Protein AF-X1IL67-F1 (afdb_monomer)

Mean predicted aligned error: 9.52 Å

Organism: NCBI:txid412755

Solvent-accessible surface area (backbone atoms only — not comparable to full-atom values): 4612 Å² total; per-residue (Å²): 135,90,78,90,69,67,58,67,63,44,53,52,44,27,48,49,15,51,51,33,45,54,49,21,51,51,41,42,52,51,28,51,54,49,53,74,77,39,76,91,47,54,68,56,38,50,50,29,50,54,50,25,49,54,32,44,54,52,15,51,52,32,30,68,75,44,58,62,75,81,38,76,72,52,49,52,50,59,60,54,62,74,75,110

pLDDT: mean 75.26, std 7.81, range [49.66, 87.44]

Structure (mmCIF, N/CA/C/O backbone):
data_AF-X1IL67-F1
#
_entry.id   AF-X1IL67-F1
#
loop_
_atom_site.group_PDB
_atom_site.id
_atom_site.type_symbol
_atom_site.label_atom_id
_atom_site.label_alt_id
_atom_site.label_comp_id
_atom_site.label_asym_id
_atom_site.label_entity_id
_atom_site.label_seq_id
_atom_site.pdbx_PDB_ins_code
_atom_site.Cartn_x
_atom_site.Cartn_y
_atom_site.Cartn_z
_atom_site.occupancy
_atom_site.B_iso_or_equiv
_atom_site.auth_seq_id
_atom_site.auth_comp_id
_atom_site.auth_asym_id
_atom_site.auth_atom_id
_atom_site.pdbx_PDB_model_num
ATOM 1 N N . MET A 1 1 ? -16.908 -2.165 30.762 1.00 52.22 1 MET A N 1
ATOM 2 C CA . MET A 1 1 ? -17.893 -2.310 29.656 1.00 52.22 1 MET A CA 1
ATOM 3 C C . MET A 1 1 ? -17.463 -3.438 28.707 1.00 52.22 1 MET A C 1
ATOM 5 O O . MET A 1 1 ? -16.308 -3.435 28.303 1.00 52.22 1 MET A O 1
ATOM 9 N N . ASN A 1 2 ? -18.323 -4.410 28.361 1.00 49.66 2 ASN A N 1
ATOM 10 C CA . ASN A 1 2 ? -17.943 -5.537 27.484 1.00 49.66 2 ASN A CA 1
ATOM 11 C C . ASN A 1 2 ? -18.355 -5.255 26.027 1.00 49.66 2 ASN A C 1
ATOM 13 O O . ASN A 1 2 ? -19.486 -5.528 25.628 1.00 49.66 2 ASN A O 1
ATOM 17 N N . ILE A 1 3 ? -17.464 -4.642 25.245 1.00 58.91 3 ILE A N 1
ATOM 18 C CA . ILE A 1 3 ? -17.718 -4.363 23.827 1.00 58.91 3 ILE A CA 1
ATOM 19 C C . ILE A 1 3 ? -17.325 -5.602 23.021 1.00 58.91 3 ILE A C 1
ATOM 21 O O . ILE A 1 3 ? -16.149 -5.953 22.939 1.00 58.91 3 ILE A O 1
ATOM 25 N N . VAL A 1 4 ? -18.302 -6.249 22.386 1.00 61.31 4 VAL A N 1
ATOM 26 C CA . VAL A 1 4 ? -18.047 -7.358 21.460 1.00 61.31 4 VAL A CA 1
ATOM 27 C C . VAL A 1 4 ? -17.496 -6.780 20.153 1.00 61.31 4 VAL A C 1
ATOM 29 O O . VAL A 1 4 ? -18.248 -6.417 19.250 1.00 61.31 4 VAL A O 1
ATOM 32 N N . ARG A 1 5 ? -16.168 -6.652 20.049 1.00 64.62 5 ARG A N 1
ATOM 33 C CA . ARG A 1 5 ? -15.491 -6.329 18.786 1.00 64.62 5 ARG A CA 1
ATOM 34 C C . ARG A 1 5 ? -15.105 -7.601 18.056 1.00 64.62 5 ARG A C 1
ATOM 36 O O . ARG A 1 5 ? -14.620 -8.565 18.637 1.00 64.62 5 ARG A O 1
ATOM 43 N N . ASN A 1 6 ? -15.270 -7.584 16.738 1.00 73.75 6 ASN A N 1
ATOM 44 C CA . ASN A 1 6 ? -14.816 -8.680 15.894 1.00 73.75 6 ASN A CA 1
ATOM 45 C C . ASN A 1 6 ? -13.340 -8.473 15.507 1.00 73.75 6 ASN A C 1
ATOM 47 O O . ASN A 1 6 ? -13.002 -8.162 14.359 1.00 73.75 6 ASN A O 1
ATOM 51 N N . ASP A 1 7 ? -12.451 -8.606 16.496 1.00 73.56 7 ASP A N 1
ATOM 52 C CA . ASP A 1 7 ? -11.007 -8.369 16.359 1.00 73.56 7 ASP A CA 1
ATOM 53 C C . ASP A 1 7 ? -10.353 -9.238 15.275 1.00 73.56 7 ASP A C 1
ATOM 55 O O . ASP A 1 7 ? -9.370 -8.830 14.650 1.00 73.56 7 ASP A O 1
ATOM 59 N N . ALA A 1 8 ? -10.928 -10.411 14.996 1.00 76.69 8 ALA A N 1
ATOM 60 C CA . ALA A 1 8 ? -10.464 -11.320 13.953 1.00 76.69 8 ALA A CA 1
ATOM 61 C C . ALA A 1 8 ? -10.559 -10.694 12.549 1.00 76.69 8 ALA A C 1
ATOM 63 O O . ALA A 1 8 ? -9.582 -10.701 11.795 1.00 76.69 8 ALA A O 1
ATOM 64 N N . ILE A 1 9 ? -11.706 -10.095 12.205 1.00 75.75 9 ILE A N 1
ATOM 65 C CA . ILE A 1 9 ? -11.919 -9.436 10.902 1.00 75.75 9 ILE A CA 1
ATOM 66 C C . ILE A 1 9 ? -11.023 -8.202 10.787 1.00 75.75 9 ILE A C 1
ATOM 68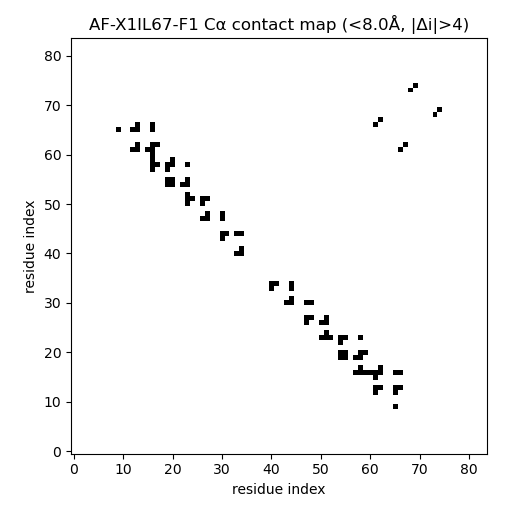 O O . ILE A 1 9 ? -10.427 -7.940 9.741 1.00 75.75 9 ILE A O 1
ATOM 72 N N . ILE A 1 10 ? -10.890 -7.470 11.892 1.00 74.06 10 ILE A N 1
ATOM 73 C CA . ILE A 1 10 ? -10.066 -6.270 11.984 1.00 74.06 10 ILE A CA 1
ATOM 74 C C . ILE A 1 10 ? -8.592 -6.590 11.716 1.00 74.06 10 ILE A C 1
ATOM 76 O O . ILE A 1 10 ? -7.981 -5.956 10.854 1.00 74.06 10 ILE A O 1
ATOM 80 N N . LYS A 1 11 ? -8.023 -7.581 12.416 1.00 77.31 11 LYS A N 1
ATOM 81 C CA . LYS A 1 11 ? -6.632 -8.011 12.210 1.00 77.31 11 LYS A CA 1
ATOM 82 C C . LYS A 1 11 ? -6.409 -8.525 10.793 1.00 77.31 11 LYS A C 1
ATOM 84 O O . LYS A 1 11 ? -5.385 -8.205 10.192 1.00 77.31 11 LYS A O 1
ATOM 89 N N . ARG A 1 12 ? -7.357 -9.296 10.250 1.00 78.69 12 ARG A N 1
ATOM 90 C CA . ARG A 1 12 ? -7.246 -9.847 8.895 1.00 78.69 12 ARG A CA 1
ATOM 91 C C . ARG A 1 12 ? -7.176 -8.741 7.848 1.00 78.69 12 ARG A C 1
ATOM 93 O O . ARG A 1 12 ? -6.258 -8.733 7.036 1.00 78.69 12 ARG A O 1
ATOM 100 N N . ASN A 1 13 ? -8.098 -7.785 7.894 1.00 79.12 13 ASN A N 1
ATOM 101 C CA . ASN A 1 13 ? -8.165 -6.727 6.888 1.00 79.12 13 ASN A CA 1
ATOM 102 C C . ASN A 1 13 ? -7.033 -5.698 7.043 1.00 79.12 13 ASN A C 1
ATOM 104 O O . ASN A 1 13 ? -6.546 -5.183 6.040 1.00 79.12 13 ASN A O 1
ATOM 108 N N . ALA A 1 14 ? -6.551 -5.459 8.267 1.00 77.56 14 ALA A N 1
ATOM 109 C CA . ALA A 1 14 ? -5.339 -4.673 8.495 1.00 77.56 14 ALA A CA 1
ATOM 110 C C . ALA A 1 14 ? -4.096 -5.353 7.892 1.00 77.56 14 ALA A C 1
ATOM 112 O O . ALA A 1 14 ? -3.288 -4.699 7.237 1.00 77.56 14 ALA A O 1
ATOM 113 N N . ARG A 1 15 ? -3.969 -6.679 8.044 1.00 81.00 15 ARG A N 1
ATOM 114 C CA . ARG A 1 15 ? -2.872 -7.445 7.437 1.00 81.00 15 ARG A CA 1
ATOM 115 C C . ARG A 1 15 ? -2.946 -7.432 5.909 1.00 81.00 15 ARG A C 1
ATOM 117 O O . ARG A 1 15 ? -1.910 -7.289 5.273 1.00 81.00 15 ARG A O 1
ATOM 124 N N . ILE A 1 16 ? -4.146 -7.519 5.327 1.00 80.06 16 ILE A N 1
ATOM 125 C CA . ILE A 1 16 ? -4.345 -7.362 3.876 1.00 80.06 16 ILE A CA 1
ATOM 126 C C . ILE A 1 16 ? -3.850 -5.984 3.427 1.00 80.06 16 ILE A C 1
ATOM 128 O O . ILE A 1 16 ? -3.043 -5.927 2.510 1.00 80.06 16 ILE A O 1
ATOM 132 N N . ALA A 1 17 ? -4.227 -4.900 4.117 1.00 77.69 17 ALA A N 1
ATOM 133 C CA . ALA A 1 17 ? -3.736 -3.554 3.801 1.00 77.69 17 ALA A CA 1
ATOM 134 C C . ALA A 1 17 ? -2.199 -3.488 3.780 1.00 77.69 17 ALA A C 1
ATOM 136 O O . ALA A 1 17 ? -1.604 -2.959 2.843 1.00 77.69 17 ALA A O 1
ATOM 137 N N . GLN A 1 18 ? -1.563 -4.071 4.798 1.00 79.88 18 GLN A N 1
ATOM 138 C CA . GLN A 1 18 ? -0.110 -4.092 4.948 1.00 79.88 18 GLN A CA 1
ATOM 139 C C . GLN A 1 18 ? 0.577 -4.880 3.825 1.00 79.88 18 GLN A C 1
ATOM 141 O O . GLN A 1 18 ? 1.542 -4.398 3.238 1.00 79.88 18 GLN A O 1
ATOM 146 N N . VAL A 1 19 ? 0.053 -6.065 3.494 1.00 83.25 19 VAL A N 1
ATOM 147 C CA . VAL A 1 19 ? 0.569 -6.907 2.405 1.00 83.25 19 VAL A CA 1
ATOM 148 C C . VAL A 1 19 ? 0.351 -6.237 1.051 1.00 83.25 19 VAL A C 1
ATOM 150 O O . VAL A 1 19 ? 1.254 -6.260 0.224 1.00 83.25 19 VAL A O 1
ATOM 153 N N . THR A 1 20 ? -0.795 -5.593 0.821 1.00 82.56 20 THR A N 1
ATOM 154 C CA . THR A 1 20 ? -1.063 -4.868 -0.428 1.00 82.56 20 THR A CA 1
ATOM 155 C C . THR A 1 20 ? -0.147 -3.656 -0.587 1.00 82.56 20 THR A C 1
ATOM 157 O O . THR A 1 20 ? 0.349 -3.426 -1.685 1.00 82.56 20 THR A O 1
ATOM 160 N N . MET A 1 21 ? 0.140 -2.914 0.487 1.00 78.19 21 MET A N 1
ATOM 161 C CA . MET A 1 21 ? 1.109 -1.810 0.451 1.00 78.19 21 MET A CA 1
ATOM 162 C C . MET A 1 21 ? 2.530 -2.299 0.142 1.00 78.19 21 MET A C 1
ATOM 164 O O . MET A 1 21 ? 3.186 -1.745 -0.737 1.00 78.19 21 MET A O 1
ATOM 168 N N . LEU A 1 22 ? 2.987 -3.363 0.812 1.00 83.81 22 LEU A N 1
ATOM 169 C CA . LEU A 1 22 ? 4.294 -3.983 0.550 1.00 83.81 22 LEU A CA 1
ATOM 170 C C . LEU A 1 22 ? 4.384 -4.567 -0.866 1.00 83.81 22 LEU A C 1
ATOM 172 O O . LEU A 1 22 ? 5.389 -4.385 -1.548 1.00 83.81 22 LEU A O 1
ATOM 176 N N . GLY A 1 23 ? 3.321 -5.227 -1.326 1.00 85.69 23 GLY A N 1
ATOM 177 C CA . GLY A 1 23 ? 3.214 -5.762 -2.679 1.00 85.69 23 GLY A CA 1
ATOM 178 C C . GLY A 1 23 ? 3.246 -4.660 -3.735 1.00 85.69 23 GLY A C 1
ATOM 179 O O . GLY A 1 23 ? 3.993 -4.765 -4.702 1.00 85.69 23 GLY A O 1
ATOM 180 N N . GLY A 1 24 ? 2.505 -3.569 -3.525 1.00 78.69 24 GLY A N 1
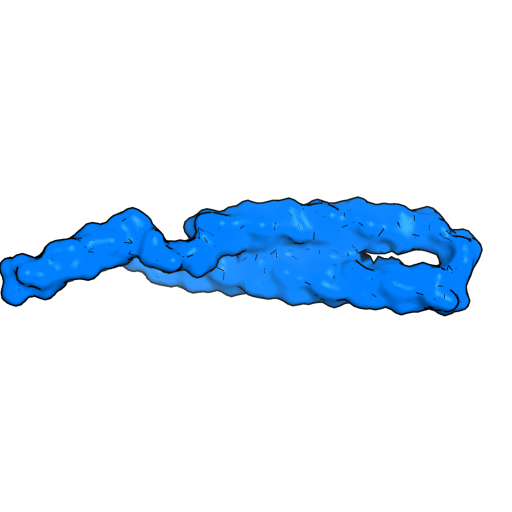ATOM 181 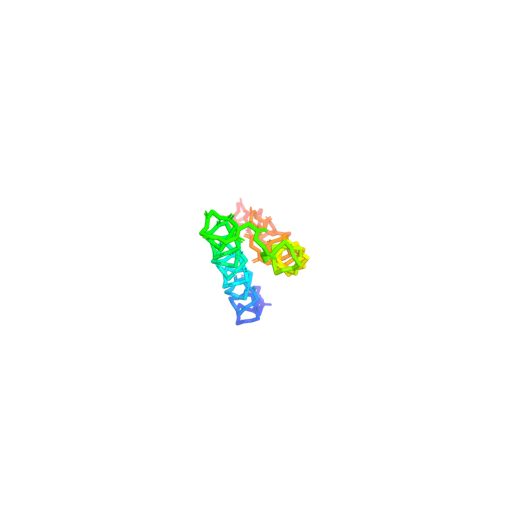C CA . GLY A 1 24 ? 2.536 -2.396 -4.399 1.00 78.69 24 GLY A CA 1
ATOM 182 C C . GLY A 1 24 ? 3.927 -1.765 -4.471 1.00 78.69 24 GLY A C 1
ATOM 183 O O . GLY A 1 24 ? 4.403 -1.460 -5.561 1.00 78.69 24 GLY A O 1
ATOM 184 N N . LEU A 1 25 ? 4.618 -1.650 -3.333 1.00 84.25 25 LEU A N 1
ATOM 185 C CA . LEU A 1 25 ? 5.991 -1.145 -3.282 1.00 84.25 25 LEU A CA 1
ATOM 186 C C . LEU A 1 25 ? 6.968 -2.040 -4.059 1.00 84.25 25 LEU A C 1
ATOM 188 O O . LEU A 1 25 ? 7.790 -1.528 -4.815 1.00 84.25 25 LEU A O 1
ATOM 192 N N . LEU A 1 26 ? 6.855 -3.366 -3.922 1.00 87.44 26 LEU A N 1
ATOM 193 C CA . LEU A 1 26 ? 7.669 -4.318 -4.685 1.00 87.44 26 LEU A CA 1
ATOM 194 C C . LEU A 1 26 ? 7.411 -4.221 -6.192 1.00 87.44 26 LEU A C 1
ATOM 196 O O . LEU A 1 26 ? 8.363 -4.244 -6.968 1.00 87.44 26 LEU A O 1
ATOM 200 N N . VAL A 1 27 ? 6.150 -4.072 -6.610 1.00 83.94 27 VAL A N 1
ATOM 201 C CA . VAL A 1 27 ? 5.797 -3.894 -8.028 1.00 83.94 27 VAL A CA 1
ATOM 202 C C . VAL A 1 27 ? 6.397 -2.603 -8.581 1.00 83.94 27 VAL A C 1
ATOM 204 O O . VAL A 1 27 ? 6.972 -2.618 -9.668 1.00 83.94 27 VAL A O 1
ATOM 207 N N . LEU A 1 28 ? 6.328 -1.500 -7.832 1.00 81.25 28 LEU A N 1
ATOM 208 C CA . LEU A 1 28 ? 6.935 -0.230 -8.239 1.00 81.25 28 LEU A CA 1
ATOM 209 C C . LEU A 1 28 ? 8.463 -0.335 -8.342 1.00 81.25 28 LEU A C 1
ATOM 211 O O . LEU A 1 28 ? 9.040 0.115 -9.331 1.00 81.25 28 LEU A O 1
ATOM 215 N N . ALA A 1 29 ? 9.115 -0.977 -7.369 1.00 84.75 29 ALA A N 1
ATOM 216 C CA . ALA A 1 29 ? 10.559 -1.203 -7.392 1.00 84.75 29 ALA A CA 1
ATOM 217 C C . ALA A 1 29 ? 10.987 -2.079 -8.585 1.00 84.75 29 ALA A C 1
ATOM 219 O O . ALA A 1 29 ? 11.967 -1.768 -9.264 1.00 84.75 29 ALA A O 1
ATOM 220 N N . ALA A 1 30 ? 10.226 -3.135 -8.887 1.00 82.81 30 ALA A N 1
ATOM 221 C CA . ALA A 1 30 ? 10.463 -3.989 -10.047 1.00 82.81 30 ALA A CA 1
ATOM 222 C C . ALA A 1 30 ? 10.268 -3.229 -11.371 1.00 82.81 30 ALA A C 1
ATOM 224 O O . ALA A 1 30 ? 11.105 -3.336 -12.268 1.00 82.81 30 ALA A O 1
ATOM 225 N N . GLY A 1 31 ? 9.211 -2.416 -11.479 1.00 76.00 31 GLY A N 1
ATOM 226 C CA . GLY A 1 31 ? 8.964 -1.561 -12.643 1.00 76.00 31 GLY A CA 1
ATOM 227 C C . GLY A 1 31 ? 10.093 -0.555 -12.881 1.00 76.00 31 GLY A C 1
ATOM 228 O O . GLY A 1 31 ? 10.564 -0.408 -14.008 1.00 76.00 31 GLY A O 1
ATOM 229 N N . MET A 1 32 ? 10.596 0.069 -11.810 1.00 81.56 32 MET A N 1
ATOM 230 C CA . MET A 1 32 ? 11.747 0.973 -11.866 1.00 81.56 32 MET A CA 1
ATOM 231 C C . MET A 1 32 ? 13.007 0.249 -12.357 1.00 81.56 32 MET A C 1
ATOM 233 O O . MET A 1 32 ? 13.682 0.738 -13.259 1.00 81.56 32 MET A O 1
ATOM 237 N N . PHE A 1 33 ? 13.302 -0.940 -11.825 1.00 82.75 33 PHE A N 1
ATOM 238 C CA . PHE A 1 33 ? 14.470 -1.724 -12.232 1.00 82.75 33 PHE A CA 1
ATOM 239 C C . PHE A 1 33 ? 14.430 -2.117 -13.719 1.00 82.75 33 PHE A C 1
ATOM 241 O O . PHE A 1 33 ? 15.423 -1.962 -14.433 1.00 82.75 33 PHE A O 1
ATOM 248 N N . ILE A 1 34 ? 13.271 -2.568 -14.206 1.00 78.75 34 ILE A N 1
ATOM 249 C CA . ILE A 1 34 ? 13.068 -2.910 -15.622 1.00 78.75 34 ILE A CA 1
ATOM 250 C C . ILE A 1 34 ? 13.247 -1.669 -16.506 1.00 78.75 34 ILE A C 1
ATOM 252 O O . ILE A 1 34 ? 13.922 -1.749 -17.533 1.00 78.75 34 ILE A O 1
ATOM 256 N N . SER A 1 35 ? 12.721 -0.516 -16.074 1.00 72.12 35 SER A N 1
ATOM 257 C CA . SER A 1 35 ? 12.829 0.747 -16.811 1.00 72.12 35 SER A CA 1
ATOM 258 C C . SER A 1 35 ? 14.275 1.221 -16.994 1.00 72.12 35 SER A C 1
ATOM 260 O O . SER A 1 35 ? 14.574 1.836 -18.013 1.00 72.12 35 SER A O 1
ATOM 262 N N . PHE A 1 36 ? 15.174 0.946 -16.041 1.00 74.81 36 PHE A N 1
ATOM 263 C CA . PHE A 1 36 ? 16.596 1.293 -16.171 1.00 74.81 36 PHE A CA 1
ATOM 264 C C . PHE A 1 36 ? 17.376 0.317 -17.052 1.00 74.81 36 PHE A C 1
ATOM 266 O O . PHE A 1 36 ? 18.330 0.719 -17.716 1.00 74.81 36 PHE A O 1
ATOM 273 N N . ARG A 1 37 ? 17.015 -0.971 -17.042 1.00 76.31 37 ARG A N 1
ATOM 274 C CA . ARG A 1 37 ? 17.794 -2.005 -17.736 1.00 76.31 37 ARG A CA 1
ATOM 275 C C . ARG A 1 37 ? 17.437 -2.133 -19.217 1.00 76.31 37 ARG A C 1
ATOM 277 O O . ARG A 1 37 ? 18.315 -2.504 -19.996 1.00 76.31 37 ARG A O 1
ATOM 284 N N . TYR A 1 38 ? 16.191 -1.839 -19.593 1.00 69.62 38 TYR A N 1
ATOM 285 C CA . TYR A 1 38 ? 15.674 -2.089 -20.938 1.00 69.62 38 TYR A CA 1
ATOM 286 C C . TYR A 1 38 ? 14.703 -0.987 -21.412 1.00 69.62 38 TYR A C 1
ATOM 288 O O . TYR A 1 38 ? 13.492 -1.095 -21.201 1.00 69.62 38 TYR A O 1
ATOM 296 N N . PRO A 1 39 ? 15.205 0.058 -22.091 1.00 66.19 39 PRO A N 1
ATOM 297 C CA . PRO A 1 39 ? 14.366 1.132 -22.631 1.00 66.19 39 PRO A CA 1
ATOM 298 C C . PRO A 1 39 ? 13.372 0.667 -23.715 1.00 66.19 39 PRO A C 1
ATOM 300 O O . PRO A 1 39 ? 12.321 1.285 -23.871 1.00 66.19 39 PRO A O 1
ATOM 303 N N . ASP A 1 40 ? 13.628 -0.458 -24.395 1.00 70.38 40 ASP A N 1
ATOM 304 C CA . ASP A 1 40 ? 12.721 -1.028 -25.410 1.00 70.38 40 ASP A CA 1
ATOM 305 C C . ASP A 1 40 ? 11.437 -1.648 -24.821 1.00 70.38 40 ASP A C 1
ATOM 307 O O . ASP A 1 40 ? 10.458 -1.877 -25.531 1.00 70.38 40 ASP A O 1
ATOM 311 N N . TYR A 1 41 ? 11.388 -1.884 -23.505 1.00 70.31 41 TYR A N 1
ATOM 312 C CA . TYR A 1 41 ? 10.232 -2.463 -22.812 1.00 70.31 41 TYR A CA 1
ATOM 313 C C . TYR A 1 41 ? 9.284 -1.405 -22.230 1.00 70.31 41 TYR A C 1
ATOM 315 O O . TYR A 1 41 ? 8.641 -1.630 -21.202 1.00 70.31 41 TYR A O 1
ATOM 323 N N . PHE A 1 42 ? 9.137 -0.260 -22.900 1.00 70.81 42 PHE A N 1
ATOM 324 C CA . PHE A 1 42 ? 8.246 0.830 -22.484 1.00 70.81 42 PHE A CA 1
ATOM 325 C C . PHE A 1 42 ? 6.812 0.360 -22.154 1.00 70.81 42 PHE A C 1
ATOM 327 O O . PHE A 1 42 ? 6.226 0.794 -21.162 1.00 70.81 42 PHE A O 1
ATOM 334 N N . ILE A 1 43 ? 6.276 -0.606 -22.912 1.00 79.31 43 ILE A N 1
ATOM 335 C CA . ILE A 1 43 ? 4.968 -1.236 -22.647 1.00 79.31 43 ILE A CA 1
ATOM 336 C C . ILE A 1 43 ? 4.920 -1.935 -21.279 1.00 79.31 43 ILE A C 1
ATOM 338 O O . ILE A 1 43 ? 3.919 -1.824 -20.573 1.00 79.31 43 ILE A O 1
ATOM 342 N N . TYR A 1 44 ? 5.990 -2.615 -20.864 1.00 75.94 44 TYR A N 1
ATOM 343 C CA . TYR A 1 44 ? 6.047 -3.274 -19.556 1.00 75.94 44 TYR A CA 1
ATOM 344 C C . TYR A 1 44 ? 6.125 -2.262 -18.410 1.00 75.94 44 TYR A C 1
ATOM 346 O O . TYR A 1 4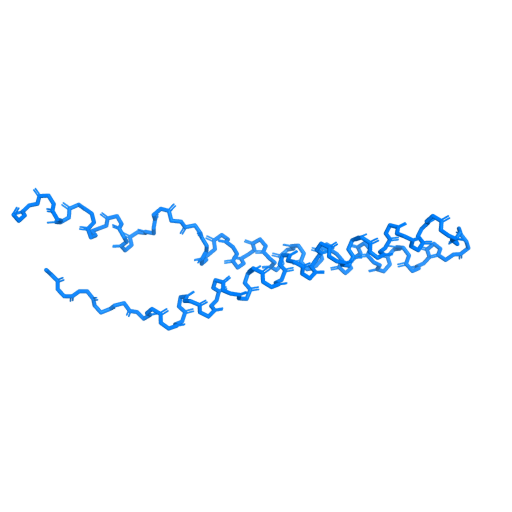4 ? 5.515 -2.485 -17.366 1.00 75.94 44 TYR A O 1
ATOM 354 N N . SER A 1 45 ? 6.810 -1.131 -18.614 1.00 71.31 45 SER A N 1
ATOM 355 C CA . SER A 1 45 ? 6.805 -0.013 -17.659 1.00 71.31 45 SER A CA 1
ATOM 356 C C . SER A 1 45 ? 5.396 0.573 -17.493 1.00 71.31 45 SER A C 1
ATOM 358 O O . SER A 1 45 ? 4.935 0.781 -16.371 1.00 71.31 45 SER A O 1
ATOM 360 N N . LEU A 1 46 ? 4.652 0.725 -18.595 1.00 80.56 46 LEU A N 1
ATOM 361 C CA . LEU A 1 46 ? 3.241 1.131 -18.594 1.00 80.56 46 LEU A CA 1
ATOM 362 C C . LEU A 1 46 ? 2.347 0.146 -17.824 1.00 80.56 46 LEU A C 1
ATOM 364 O O . LEU A 1 46 ? 1.559 0.563 -16.974 1.00 80.56 46 LEU A O 1
ATOM 368 N N . PHE A 1 47 ? 2.502 -1.161 -18.058 1.00 83.81 47 PHE A N 1
ATOM 369 C CA . PHE A 1 47 ? 1.782 -2.188 -17.297 1.00 83.81 47 PHE A CA 1
ATOM 370 C C . PHE A 1 47 ? 2.139 -2.166 -15.807 1.00 83.81 47 PHE A C 1
ATOM 372 O O . PHE A 1 47 ? 1.244 -2.277 -14.970 1.00 83.81 47 PHE A O 1
ATOM 379 N N . ALA A 1 48 ? 3.417 -1.986 -15.462 1.00 80.38 48 ALA A N 1
ATOM 380 C CA . ALA A 1 48 ? 3.869 -1.883 -14.077 1.00 80.38 48 ALA A CA 1
ATOM 381 C C . ALA A 1 48 ? 3.307 -0.635 -13.376 1.00 80.38 48 ALA A C 1
ATOM 383 O O . ALA A 1 48 ? 2.922 -0.717 -12.212 1.00 80.38 48 ALA A O 1
ATOM 384 N N . LEU A 1 49 ? 3.191 0.492 -14.085 1.00 79.38 49 LEU A N 1
ATOM 385 C CA . LEU A 1 49 ? 2.543 1.712 -13.598 1.00 79.38 49 LEU A CA 1
ATOM 386 C C . LEU A 1 49 ? 1.056 1.494 -13.317 1.00 79.38 49 LEU A C 1
ATOM 388 O O . LEU A 1 49 ? 0.585 1.835 -12.234 1.00 79.38 49 LEU A O 1
ATOM 392 N N . VAL A 1 50 ? 0.322 0.886 -14.253 1.00 86.94 50 VAL A N 1
ATOM 393 C CA . VAL A 1 50 ? -1.111 0.596 -14.078 1.00 86.94 50 VAL A CA 1
ATOM 394 C C . VAL A 1 50 ? -1.330 -0.392 -12.931 1.00 86.94 50 VAL A C 1
ATOM 396 O O . VAL A 1 50 ? -2.190 -0.162 -12.080 1.00 86.94 50 VAL A O 1
ATOM 399 N N . LEU A 1 51 ? -0.532 -1.461 -12.858 1.00 84.31 51 LEU A N 1
ATOM 400 C CA . LEU A 1 51 ? -0.591 -2.423 -11.757 1.00 84.31 51 LEU A CA 1
ATOM 401 C C . LEU A 1 51 ? -0.240 -1.767 -10.421 1.00 84.31 51 LEU A C 1
ATOM 403 O O . LEU A 1 51 ? -1.005 -1.887 -9.469 1.00 84.31 51 LEU A O 1
ATOM 407 N N . GLY A 1 52 ? 0.869 -1.032 -10.350 1.00 81.06 52 GLY A N 1
ATOM 408 C CA . GLY A 1 52 ? 1.288 -0.315 -9.147 1.00 81.06 52 GLY A CA 1
ATOM 409 C C . GLY A 1 52 ? 0.229 0.680 -8.672 1.00 81.06 52 GLY A C 1
ATOM 410 O O . GLY A 1 52 ? -0.072 0.739 -7.480 1.00 81.06 52 GLY A O 1
ATOM 411 N N . PHE A 1 53 ? -0.408 1.394 -9.602 1.00 83.88 53 PHE A N 1
ATOM 412 C CA . PHE A 1 53 ? -1.513 2.297 -9.303 1.00 83.88 53 PHE A CA 1
ATOM 413 C C . PHE A 1 53 ? -2.725 1.546 -8.739 1.00 83.88 53 PHE A C 1
ATOM 415 O O . PHE A 1 53 ? -3.224 1.911 -7.679 1.00 83.88 53 PHE A O 1
ATOM 422 N N . MET A 1 54 ? -3.160 0.452 -9.371 1.00 86.62 54 MET A N 1
ATOM 423 C CA . MET A 1 54 ? -4.281 -0.362 -8.878 1.00 86.62 54 MET A CA 1
ATOM 424 C C . MET A 1 54 ? -4.004 -0.952 -7.490 1.00 86.62 54 MET A C 1
ATOM 426 O O . MET A 1 54 ? -4.859 -0.877 -6.605 1.00 86.62 54 MET A O 1
ATOM 430 N N . LEU A 1 55 ? -2.798 -1.483 -7.261 1.00 80.25 55 LEU A N 1
ATOM 431 C CA . LEU A 1 55 ? -2.388 -1.968 -5.942 1.00 80.25 55 LEU A CA 1
ATOM 432 C C . LEU A 1 55 ? -2.378 -0.842 -4.902 1.00 80.25 55 LEU A C 1
ATOM 434 O O . LEU A 1 55 ? -2.831 -1.057 -3.778 1.00 80.25 55 LEU A O 1
ATOM 438 N N . SER A 1 56 ? -1.925 0.359 -5.269 1.00 78.81 56 SER A N 1
ATOM 439 C CA . SER A 1 56 ? -1.963 1.531 -4.389 1.00 78.81 56 SER A CA 1
ATOM 440 C C . SER A 1 56 ? -3.399 1.911 -4.015 1.00 78.81 56 SER A C 1
ATOM 442 O O . SER A 1 56 ? -3.701 2.071 -2.833 1.00 78.81 56 SER A O 1
ATOM 444 N N . GLN A 1 57 ? -4.319 1.947 -4.986 1.00 84.12 57 GLN A N 1
ATOM 445 C CA . GLN A 1 57 ? -5.736 2.238 -4.739 1.00 84.12 57 GLN A CA 1
ATOM 446 C C . GLN A 1 57 ? -6.357 1.243 -3.746 1.00 84.12 57 GLN A C 1
ATOM 448 O O . GLN A 1 57 ? -7.030 1.646 -2.793 1.00 84.12 57 GLN A O 1
ATOM 453 N N . VAL A 1 58 ? -6.089 -0.055 -3.923 1.00 82.00 58 VAL A N 1
ATOM 454 C CA . VAL A 1 58 ? -6.557 -1.103 -3.004 1.00 82.00 58 VAL A CA 1
ATOM 455 C C . VAL A 1 58 ? -5.902 -0.945 -1.627 1.00 82.00 58 VAL A C 1
ATOM 457 O O . VAL A 1 58 ? -6.596 -0.945 -0.610 1.00 82.00 58 VAL A O 1
ATOM 460 N N . GLY A 1 59 ? -4.586 -0.736 -1.566 1.00 77.62 59 GLY A N 1
ATOM 461 C CA . GLY A 1 59 ? -3.853 -0.541 -0.314 1.00 77.62 59 GLY A CA 1
ATOM 462 C C . GLY A 1 59 ? -4.362 0.657 0.493 1.00 77.62 59 GLY A C 1
ATOM 463 O O . GLY A 1 59 ? -4.591 0.538 1.698 1.00 77.62 59 GLY A O 1
ATOM 464 N N . ILE A 1 60 ? -4.617 1.790 -0.166 1.00 80.00 60 ILE A N 1
ATOM 465 C CA . ILE A 1 60 ? -5.174 3.002 0.449 1.00 80.00 60 ILE A CA 1
ATOM 466 C C . ILE A 1 60 ? -6.588 2.742 0.971 1.00 80.00 60 ILE A C 1
ATOM 468 O O . ILE A 1 60 ? -6.894 3.113 2.106 1.00 80.00 60 ILE A O 1
ATOM 472 N N . TYR A 1 61 ? -7.439 2.070 0.190 1.00 82.06 61 TYR A N 1
ATOM 473 C CA . TYR A 1 61 ? -8.797 1.725 0.611 1.00 82.06 61 TYR A CA 1
ATOM 474 C C . TYR A 1 61 ? -8.797 0.882 1.892 1.00 82.06 61 TYR A C 1
ATOM 476 O O . TYR A 1 61 ? -9.477 1.213 2.869 1.00 82.06 61 TYR A O 1
ATOM 484 N N . PHE A 1 62 ? -7.991 -0.182 1.920 1.00 77.00 62 PHE A N 1
ATOM 485 C CA . PHE A 1 62 ? -7.911 -1.056 3.085 1.00 77.00 62 PHE A CA 1
ATOM 486 C C . PHE A 1 62 ? -7.229 -0.375 4.284 1.00 77.00 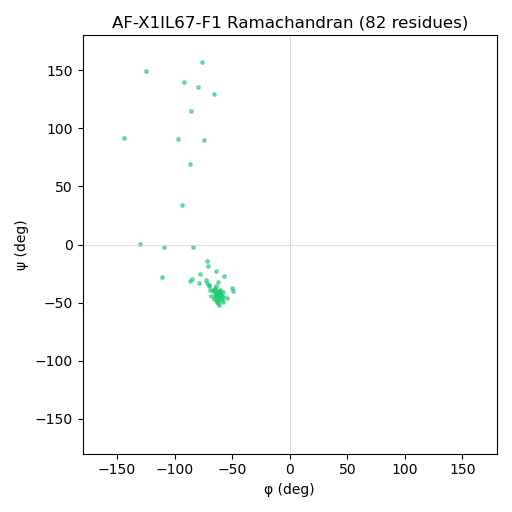62 PHE A C 1
ATOM 488 O O . PHE A 1 62 ? -7.657 -0.557 5.426 1.00 77.00 62 PHE A O 1
ATOM 49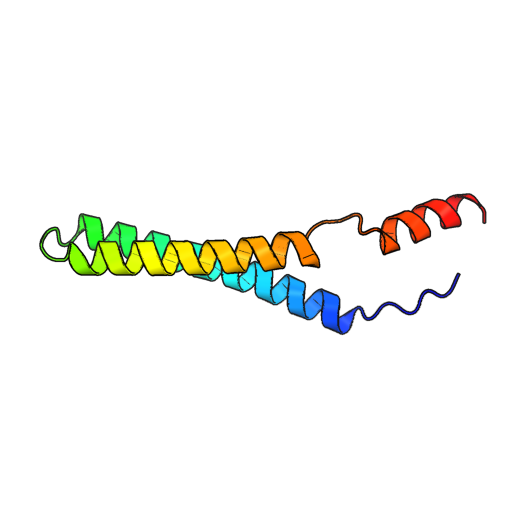5 N N . SER A 1 63 ? -6.218 0.462 4.053 1.00 76.00 63 SER A N 1
ATOM 496 C CA . SER A 1 63 ? -5.526 1.186 5.124 1.00 76.00 63 SER A CA 1
ATOM 497 C C . SER A 1 63 ? -6.413 2.249 5.778 1.00 76.00 63 SER A C 1
ATOM 499 O O . SER A 1 63 ? -6.519 2.305 7.006 1.00 76.00 63 SER A O 1
ATOM 501 N N . ASN A 1 64 ? -7.150 3.029 4.984 1.00 75.62 64 ASN A N 1
ATOM 502 C CA . ASN A 1 64 ? -8.075 4.027 5.520 1.00 75.62 64 ASN A CA 1
ATOM 503 C C . ASN A 1 64 ? -9.214 3.392 6.320 1.00 75.62 64 ASN A C 1
ATOM 505 O O . ASN A 1 64 ? -9.635 3.953 7.329 1.00 75.62 64 ASN A O 1
ATOM 509 N N . ARG A 1 65 ? -9.692 2.215 5.902 1.00 73.31 65 ARG A N 1
ATOM 510 C CA . ARG A 1 65 ? -10.833 1.555 6.540 1.00 73.31 65 ARG A CA 1
ATOM 511 C C . ARG A 1 65 ? -10.460 0.675 7.738 1.00 73.31 65 ARG A C 1
ATOM 513 O O . ARG A 1 65 ? -11.254 0.571 8.669 1.00 73.31 65 ARG A O 1
ATOM 520 N N . TRP A 1 66 ? -9.277 0.055 7.750 1.00 69.50 66 TRP A N 1
ATOM 521 C CA . TRP A 1 66 ? -8.877 -0.895 8.802 1.00 69.50 66 TRP A CA 1
ATOM 522 C C . TRP A 1 66 ? -7.504 -0.633 9.433 1.00 69.50 66 TRP A C 1
ATOM 524 O O . TRP A 1 66 ? -7.119 -1.382 10.324 1.00 69.50 66 TRP A O 1
ATOM 534 N N . SER A 1 67 ? -6.752 0.397 9.053 1.00 65.50 67 SER A N 1
ATOM 535 C CA . SER A 1 67 ? -5.454 0.693 9.687 1.00 65.50 67 SER A CA 1
ATOM 536 C C . SER A 1 67 ? -5.460 1.972 10.521 1.00 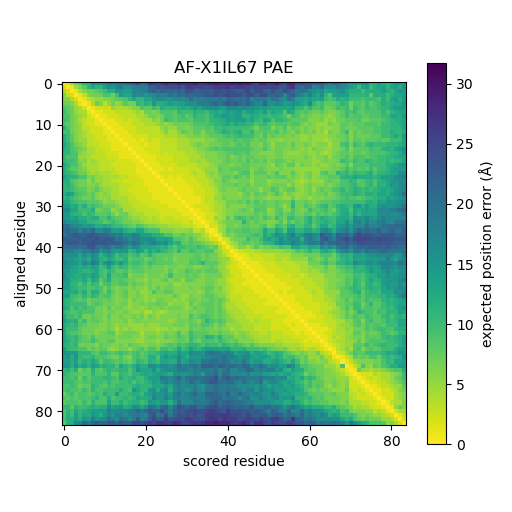65.50 67 SER A C 1
ATOM 538 O O . SER A 1 67 ? -4.714 2.051 11.496 1.00 65.50 67 SER A O 1
ATOM 540 N N . ARG A 1 68 ? -6.312 2.955 10.201 1.00 66.94 68 ARG A N 1
ATOM 541 C CA . ARG A 1 68 ? -6.445 4.169 11.017 1.00 66.94 68 ARG A CA 1
ATOM 542 C C . ARG A 1 68 ? -7.025 3.852 12.401 1.00 66.94 68 ARG A C 1
ATOM 544 O O . ARG A 1 68 ? -8.054 3.185 12.524 1.00 66.94 68 ARG A O 1
ATOM 551 N N . ARG A 1 69 ? -6.333 4.347 13.428 1.00 66.06 69 ARG A N 1
ATOM 552 C CA . ARG A 1 69 ? -6.773 4.446 14.826 1.00 66.06 69 ARG A CA 1
ATOM 553 C C . ARG A 1 69 ? -6.641 5.919 15.260 1.00 66.06 69 ARG A C 1
ATOM 555 O O . ARG A 1 69 ? -5.747 6.586 14.736 1.00 66.06 69 ARG A O 1
ATOM 562 N N . PRO A 1 70 ? -7.482 6.432 16.172 1.00 64.69 70 PRO A N 1
ATOM 563 C CA . PRO A 1 70 ? -8.534 5.722 16.888 1.00 64.69 70 PRO A CA 1
ATOM 564 C C . PRO A 1 70 ? -9.787 5.561 16.024 1.00 64.69 70 PRO A C 1
ATOM 566 O O . PRO A 1 70 ? -10.220 6.480 15.329 1.00 64.69 70 PRO A O 1
ATOM 569 N N . ARG A 1 71 ? -10.361 4.361 16.033 1.00 69.56 71 ARG A N 1
ATOM 570 C CA . ARG A 1 71 ? -11.648 4.103 15.369 1.00 69.56 71 ARG A CA 1
ATOM 571 C C . ARG A 1 71 ? -12.795 4.658 16.210 1.00 69.56 71 ARG A C 1
ATOM 573 O O . ARG A 1 71 ? -12.617 4.743 17.421 1.00 69.56 71 ARG A O 1
ATOM 580 N N . PRO A 1 72 ? -13.974 4.958 15.634 1.00 69.38 72 PRO A N 1
ATOM 581 C CA . PRO A 1 72 ? -15.137 5.412 16.406 1.00 69.38 72 PRO A CA 1
ATOM 582 C C . PRO A 1 72 ? -15.423 4.505 17.610 1.00 69.38 72 PRO A C 1
ATOM 584 O O . PRO A 1 72 ? -15.642 4.983 18.719 1.00 69.38 72 PRO A O 1
ATOM 587 N N . ASP A 1 73 ? -15.280 3.194 17.406 1.00 68.38 73 ASP A N 1
ATOM 588 C CA . ASP A 1 73 ? -15.423 2.197 18.459 1.00 68.38 73 ASP A CA 1
ATOM 589 C C . ASP A 1 73 ? -14.399 2.412 19.587 1.00 68.38 73 ASP A C 1
ATOM 591 O O . ASP A 1 73 ? -14.756 2.308 20.757 1.00 68.38 73 ASP A O 1
ATOM 595 N N . GLU A 1 74 ? -13.126 2.678 19.261 1.00 70.31 74 GLU A N 1
ATOM 596 C CA . GLU A 1 74 ? -12.031 2.904 20.225 1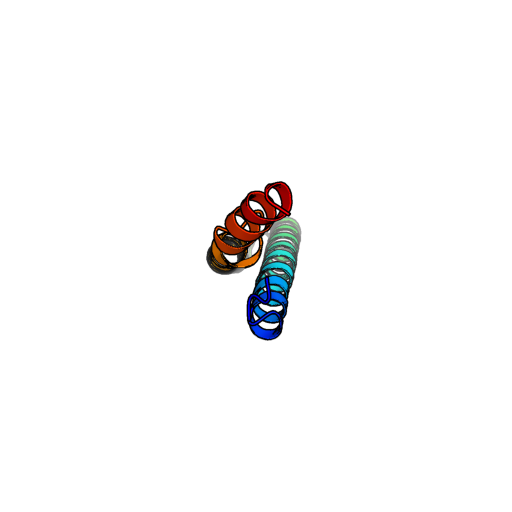.00 70.31 74 GLU A CA 1
ATOM 597 C C . GLU A 1 74 ? -12.152 4.247 20.940 1.00 70.31 74 GLU A C 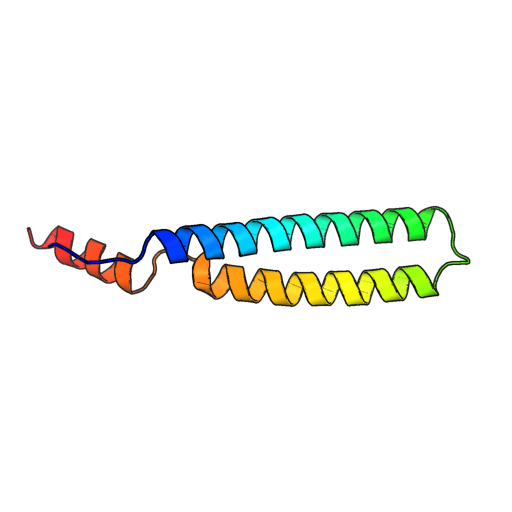1
ATOM 599 O O . GLU A 1 74 ? -11.800 4.338 22.111 1.00 70.31 74 GLU A O 1
ATOM 604 N N . VAL A 1 75 ? -12.681 5.269 20.263 1.00 74.88 75 VAL A N 1
ATOM 605 C CA . VAL A 1 75 ? -12.973 6.574 20.868 1.00 74.88 75 VAL A CA 1
ATOM 606 C C . VAL A 1 75 ? -14.042 6.426 21.948 1.00 74.88 75 VAL A C 1
ATOM 608 O O . VAL A 1 75 ? -13.866 6.954 23.041 1.00 74.88 75 VAL A O 1
ATOM 611 N N . LEU A 1 76 ? -15.111 5.668 21.682 1.00 71.69 76 LEU A N 1
ATOM 612 C CA . LEU A 1 76 ? -16.152 5.364 22.671 1.00 71.69 76 LEU A CA 1
ATOM 613 C C . LEU A 1 76 ? -15.593 4.609 23.885 1.00 71.69 76 LEU A C 1
ATOM 615 O O . LEU A 1 76 ? -15.915 4.964 25.013 1.00 71.69 76 LEU A O 1
ATOM 619 N N . ASP A 1 77 ? -14.717 3.625 23.667 1.00 73.81 77 ASP A N 1
ATOM 620 C CA . ASP A 1 77 ? -14.045 2.898 24.754 1.00 73.81 77 ASP A CA 1
ATOM 621 C C . ASP A 1 77 ? -13.166 3.825 25.608 1.00 73.81 77 ASP A C 1
ATOM 623 O O . ASP A 1 77 ? -13.297 3.842 26.828 1.00 73.81 77 ASP A O 1
ATOM 627 N N . LEU A 1 78 ? -12.337 4.668 24.979 1.00 73.38 78 LEU A N 1
ATOM 628 C CA . LEU A 1 78 ? -11.516 5.659 25.686 1.00 73.38 78 LEU A CA 1
ATOM 629 C C . LEU A 1 78 ? -12.358 6.666 26.479 1.00 73.38 78 LEU A C 1
ATOM 631 O O . LEU A 1 78 ? -11.987 7.028 27.591 1.00 73.38 78 LEU A O 1
ATOM 635 N N . SER A 1 79 ? -13.484 7.102 25.913 1.00 74.94 79 SER A N 1
ATOM 636 C CA . SER A 1 79 ? -14.383 8.081 26.534 1.00 74.94 79 SER A CA 1
ATOM 637 C C . SER A 1 79 ? -15.107 7.499 27.750 1.00 74.94 79 SER A C 1
ATOM 639 O O . SER A 1 79 ? -15.270 8.180 28.757 1.00 74.94 79 SER A O 1
ATOM 641 N N . LEU A 1 80 ? -15.525 6.232 27.669 1.00 70.69 80 LEU A N 1
ATOM 642 C CA . LEU A 1 80 ? -16.226 5.532 28.747 1.00 70.69 80 LEU A CA 1
ATOM 643 C C . LEU A 1 80 ? -15.281 5.068 29.863 1.00 70.69 80 LEU A C 1
ATOM 645 O O . LEU A 1 80 ? -15.710 4.951 31.003 1.00 70.69 80 LEU A O 1
ATOM 649 N N . LYS A 1 81 ? -13.994 4.854 29.569 1.00 68.81 81 LYS A N 1
ATOM 650 C CA . LYS A 1 81 ? -12.979 4.474 30.566 1.00 68.81 81 LYS A CA 1
ATOM 651 C C . LYS A 1 81 ? -12.609 5.601 31.537 1.00 68.81 81 LYS A C 1
ATOM 653 O O . LYS A 1 81 ? -12.022 5.326 32.572 1.00 68.81 81 LYS A O 1
ATOM 658 N N . GLY A 1 82 ? -12.913 6.856 31.195 1.00 65.56 82 GLY A N 1
ATOM 659 C CA . GLY A 1 82 ? -12.753 8.008 32.093 1.00 65.56 82 GLY A CA 1
ATOM 660 C C . GLY A 1 82 ? -13.932 8.230 33.047 1.00 65.56 82 GLY A C 1
ATOM 661 O O . GLY A 1 82 ? -13.891 9.177 33.826 1.00 65.56 82 GLY A O 1
ATOM 662 N N . LEU A 1 83 ? -14.982 7.406 32.952 1.00 64.94 83 LEU A N 1
ATOM 663 C CA . LEU A 1 83 ? -16.194 7.475 33.775 1.00 64.94 83 LEU A CA 1
ATOM 664 C C . LEU A 1 83 ? -16.305 6.320 34.794 1.00 64.94 83 LEU A C 1
ATOM 666 O O . LEU A 1 83 ? -17.282 6.301 35.540 1.00 64.94 83 LEU A O 1
ATOM 670 N N . ASP A 1 84 ? -15.344 5.385 34.802 1.00 54.28 84 ASP A N 1
ATOM 671 C CA . ASP A 1 84 ? -15.186 4.303 35.799 1.00 54.28 84 ASP A CA 1
ATOM 672 C C . ASP A 1 84 ? -14.272 4.743 36.959 1.00 54.28 84 ASP A C 1
ATOM 674 O O . ASP A 1 84 ? -13.301 5.497 36.699 1.00 54.28 84 ASP A O 1
#

Foldseek 3Di:
DDDDDPVVVLVVLQVVLVVLVVVLVVLLVVLVVCVVPDVPVVVVNVVSVVVSVVSVVSSVVSCVVRVDPPDPVNVVVVVVVVVD

Radius of gyration: 19.29 Å; Cα contacts (8 Å, |Δi|>4): 54; chains: 1; bounding box: 36×19×61 Å

Sequence (84 aa):
MNIVRNDAIIKRNARIAQVTMLGGLLVLAAGMFISFRYPDYFIYSLFALVLGFMLSQVGIYFSNRWSRRPRPDEVLDLSLKGLD

Secondary structure (DSSP, 8-state):
------HHHHHHHHHHHHHHHHHHHHHHHHHHHHHHH-GGGHHHHHHHHHHHHHHHHHHHHHHHHHT-SS-HHHHHHHHHTT--